Protein AF-A0A1X4HUZ5-F1 (afdb_monomer_lite)

Radius of gyration: 17.34 Å; chains: 1; bounding box: 42×29×54 Å

Structure (mmCIF, N/CA/C/O backbone):
data_AF-A0A1X4HUZ5-F1
#
_entry.id   AF-A0A1X4HUZ5-F1
#
loop_
_atom_site.group_PDB
_atom_site.id
_atom_site.type_symbol
_atom_site.label_atom_id
_atom_site.label_alt_id
_atom_site.label_comp_id
_atom_site.label_asym_id
_atom_site.label_entity_id
_atom_site.label_seq_id
_atom_site.pdbx_PDB_ins_code
_atom_site.Cartn_x
_atom_site.Cartn_y
_atom_site.Cartn_z
_atom_site.occupancy
_atom_site.B_iso_or_equiv
_atom_site.auth_seq_id
_atom_site.auth_comp_id
_atom_site.auth_asym_id
_atom_site.auth_atom_id
_atom_site.pdbx_PDB_model_num
ATOM 1 N N . MET A 1 1 ? 9.354 -5.023 -27.350 1.00 61.56 1 MET A N 1
ATOM 2 C CA . MET A 1 1 ? 8.163 -5.023 -26.475 1.00 61.56 1 MET A CA 1
ATOM 3 C C . MET A 1 1 ? 7.702 -3.586 -26.312 1.00 61.56 1 MET A C 1
ATOM 5 O O . MET A 1 1 ? 8.577 -2.729 -26.255 1.00 61.56 1 MET A O 1
ATOM 9 N N . PRO A 1 2 ? 6.391 -3.302 -26.304 1.00 78.75 2 PRO A N 1
ATOM 10 C CA . PRO A 1 2 ? 5.904 -1.955 -26.025 1.00 78.75 2 PRO A CA 1
ATOM 11 C C . PRO A 1 2 ? 6.310 -1.531 -24.607 1.00 78.75 2 PRO A C 1
ATOM 13 O O . PRO A 1 2 ? 6.340 -2.360 -23.697 1.00 78.75 2 PRO A O 1
ATOM 16 N N . VAL A 1 3 ? 6.650 -0.252 -24.442 1.00 75.06 3 VAL A N 1
ATOM 17 C CA . VAL A 1 3 ? 6.900 0.343 -23.123 1.00 75.06 3 VAL A CA 1
ATOM 18 C C . VAL A 1 3 ? 5.561 0.384 -22.376 1.00 75.06 3 VAL A C 1
ATOM 20 O O . VAL A 1 3 ? 4.578 0.851 -22.959 1.00 75.06 3 VAL A O 1
ATOM 23 N N . PRO A 1 4 ? 5.476 -0.128 -21.137 1.00 83.25 4 PRO A N 1
ATOM 24 C CA . PRO A 1 4 ? 4.243 -0.054 -20.361 1.00 83.25 4 PRO A CA 1
ATOM 25 C C . PRO A 1 4 ? 3.929 1.402 -20.001 1.00 83.25 4 PRO A C 1
ATOM 27 O O . PRO A 1 4 ? 4.841 2.203 -19.853 1.00 83.25 4 PRO A O 1
ATOM 30 N N . GLY A 1 5 ? 2.651 1.752 -19.833 1.00 88.62 5 GLY A N 1
ATOM 31 C CA . GLY A 1 5 ? 2.253 3.117 -19.451 1.00 88.62 5 GLY A CA 1
ATOM 32 C C . GLY A 1 5 ? 2.566 3.478 -17.992 1.00 88.62 5 GLY A C 1
ATOM 33 O O . GLY A 1 5 ? 2.654 4.654 -17.660 1.00 88.62 5 GLY A O 1
ATOM 34 N N . SER A 1 6 ? 2.749 2.471 -17.134 1.00 94.12 6 SER A N 1
ATOM 35 C CA . SER A 1 6 ? 3.094 2.607 -15.716 1.00 94.12 6 SER A CA 1
ATOM 36 C C . SER A 1 6 ? 3.955 1.424 -15.273 1.00 94.12 6 SER A C 1
ATOM 38 O O . SER A 1 6 ? 3.825 0.309 -15.786 1.00 94.12 6 SER A O 1
ATOM 40 N N . ALA A 1 7 ? 4.838 1.657 -14.301 1.00 95.81 7 ALA A N 1
ATOM 41 C CA . ALA A 1 7 ? 5.665 0.607 -13.717 1.00 95.81 7 ALA A CA 1
ATOM 42 C C . ALA A 1 7 ? 4.856 -0.386 -12.859 1.00 95.81 7 ALA A C 1
ATOM 44 O O . ALA A 1 7 ? 5.298 -1.527 -12.694 1.00 95.81 7 ALA A O 1
ATOM 45 N N . VAL A 1 8 ? 3.691 0.031 -12.340 1.00 97.69 8 VAL A N 1
ATOM 46 C CA . VAL A 1 8 ? 2.917 -0.689 -11.310 1.00 97.69 8 VAL A CA 1
ATOM 47 C C . VAL A 1 8 ? 1.495 -1.062 -11.723 1.00 97.69 8 VAL A C 1
ATOM 49 O O . VAL A 1 8 ? 0.936 -1.985 -11.135 1.00 97.69 8 VAL A O 1
ATOM 52 N N . ALA A 1 9 ? 0.917 -0.403 -12.733 1.00 96.81 9 ALA A N 1
ATOM 53 C CA . ALA A 1 9 ? -0.486 -0.597 -13.107 1.00 96.81 9 ALA A CA 1
ATOM 54 C C . ALA A 1 9 ? -0.836 -2.064 -13.415 1.00 96.81 9 ALA A C 1
ATOM 56 O O . ALA A 1 9 ? -1.814 -2.580 -12.878 1.00 96.81 9 ALA A O 1
ATOM 57 N N . ASP A 1 10 ? -0.007 -2.764 -14.198 1.00 97.00 10 ASP A N 1
ATOM 58 C CA . ASP A 1 10 ? -0.227 -4.182 -14.524 1.00 97.00 10 ASP A CA 1
ATOM 59 C C . ASP A 1 10 ? -0.209 -5.068 -13.265 1.00 97.00 10 ASP A C 1
ATOM 61 O O . ASP A 1 10 ? -1.014 -5.992 -13.123 1.00 97.00 10 ASP A O 1
ATOM 65 N N . ALA A 1 11 ? 0.670 -4.752 -12.310 1.00 98.19 11 ALA A N 1
ATOM 66 C CA . ALA A 1 11 ? 0.784 -5.473 -11.048 1.00 98.19 11 ALA A CA 1
ATOM 67 C C . ALA A 1 11 ? -0.469 -5.282 -10.181 1.00 98.19 11 ALA A C 1
ATOM 69 O O . ALA A 1 11 ? -0.980 -6.233 -9.591 1.00 98.19 11 ALA A O 1
ATOM 70 N N . TYR A 1 12 ? -0.985 -4.054 -10.122 1.00 98.38 12 TYR A N 1
ATOM 71 C CA . TYR A 1 12 ? -2.181 -3.723 -9.351 1.00 98.38 12 TYR A CA 1
ATOM 72 C C . TYR A 1 12 ? -3.468 -4.212 -10.008 1.00 98.38 12 TYR A C 1
ATOM 74 O O . TYR A 1 12 ? -4.378 -4.630 -9.295 1.00 98.38 12 TYR A O 1
ATOM 82 N N . ALA A 1 13 ? -3.524 -4.275 -11.339 1.00 98.06 13 ALA A N 1
ATOM 83 C CA . ALA A 1 13 ? -4.601 -4.957 -12.046 1.00 98.06 13 ALA A CA 1
ATOM 84 C C . ALA A 1 13 ? -4.649 -6.447 -11.660 1.00 98.06 13 ALA A C 1
ATOM 86 O O . ALA A 1 13 ? -5.703 -6.956 -11.281 1.00 98.06 13 ALA A O 1
ATOM 87 N N . ARG A 1 14 ? -3.492 -7.128 -11.638 1.00 98.31 14 ARG A N 1
ATOM 88 C CA . ARG A 1 14 ? -3.397 -8.522 -11.166 1.00 98.31 14 ARG A CA 1
ATOM 89 C C . ARG A 1 14 ? -3.761 -8.687 -9.693 1.00 98.31 14 ARG A C 1
ATOM 91 O O . ARG A 1 14 ? -4.403 -9.674 -9.337 1.00 98.31 14 ARG A O 1
ATOM 98 N N . LEU A 1 15 ? -3.378 -7.736 -8.842 1.00 98.44 15 LEU A N 1
ATOM 99 C CA . LEU A 1 15 ? -3.778 -7.739 -7.436 1.00 98.44 15 LEU A CA 1
ATOM 100 C C . LEU A 1 15 ? -5.301 -7.641 -7.291 1.00 98.44 15 LEU A C 1
ATOM 102 O O . LEU A 1 15 ? -5.878 -8.416 -6.536 1.00 98.44 15 LEU A O 1
ATOM 106 N N . ALA A 1 16 ? -5.949 -6.743 -8.034 1.00 97.75 16 ALA A N 1
ATOM 107 C CA . ALA A 1 16 ? -7.398 -6.571 -7.990 1.00 97.75 16 ALA A CA 1
ATOM 108 C C . ALA A 1 16 ? -8.155 -7.823 -8.477 1.00 97.75 16 ALA A C 1
ATOM 110 O O . ALA A 1 16 ? -9.188 -8.171 -7.906 1.00 97.75 16 ALA A O 1
ATOM 111 N N . GLU A 1 17 ? -7.628 -8.530 -9.484 1.00 97.94 17 GLU A N 1
ATOM 112 C CA . GLU A 1 17 ? -8.174 -9.816 -9.947 1.00 97.94 17 GLU A CA 1
ATOM 113 C C . GLU A 1 17 ? -8.075 -10.910 -8.871 1.00 97.94 17 GLU A C 1
ATOM 115 O O . GLU A 1 17 ? -9.037 -11.640 -8.631 1.00 97.94 17 GLU A O 1
ATOM 120 N N . ALA A 1 18 ? -6.911 -11.043 -8.227 1.00 98.06 18 ALA A N 1
ATOM 121 C CA . ALA A 1 18 ? -6.644 -12.118 -7.271 1.00 98.06 18 ALA A CA 1
ATOM 122 C C . ALA A 1 18 ? -7.199 -11.841 -5.864 1.00 98.06 18 ALA A C 1
ATOM 124 O O . ALA A 1 18 ? -7.500 -12.774 -5.117 1.00 98.06 18 ALA A O 1
ATOM 125 N N . PHE A 1 19 ? -7.311 -10.568 -5.484 1.00 97.56 19 PHE A N 1
ATOM 126 C CA . PHE A 1 19 ? -7.697 -10.138 -4.148 1.00 97.56 19 PHE A CA 1
ATOM 127 C C . PHE A 1 19 ? -8.639 -8.920 -4.202 1.00 97.56 19 PHE A C 1
ATOM 129 O O . PHE A 1 19 ? -8.249 -7.801 -3.862 1.00 97.56 19 PHE A O 1
ATOM 136 N N . PRO A 1 20 ? -9.920 -9.128 -4.562 1.00 97.06 20 PRO A N 1
ATOM 137 C CA . PRO A 1 20 ? -10.877 -8.042 -4.796 1.00 97.06 20 PRO A CA 1
ATOM 138 C C . PRO A 1 20 ? -11.310 -7.301 -3.519 1.00 97.06 20 PRO A C 1
ATOM 140 O O . PRO A 1 20 ? -12.095 -6.361 -3.584 1.00 97.06 20 PRO A O 1
ATOM 143 N N . ALA A 1 21 ? -10.818 -7.711 -2.345 1.00 97.50 21 ALA A N 1
ATOM 144 C CA . ALA A 1 21 ? -11.077 -7.037 -1.075 1.00 97.50 21 ALA A CA 1
ATOM 145 C C . ALA A 1 21 ? -10.240 -5.758 -0.874 1.00 97.50 21 ALA A C 1
ATOM 147 O O . ALA A 1 21 ? -10.510 -5.018 0.077 1.00 97.50 21 ALA A O 1
ATOM 148 N N . LEU A 1 22 ? -9.245 -5.512 -1.737 1.00 98.44 22 LEU A N 1
ATOM 149 C CA . LEU A 1 22 ? -8.388 -4.327 -1.745 1.00 98.44 22 LEU A CA 1
ATOM 150 C C . LEU A 1 22 ? -8.387 -3.689 -3.138 1.00 98.44 22 LEU A C 1
ATOM 152 O O . LEU A 1 22 ? -8.144 -4.367 -4.133 1.00 98.44 22 LEU A O 1
ATOM 156 N N . ALA A 1 23 ? -8.581 -2.374 -3.198 1.00 98.12 23 ALA A N 1
ATOM 157 C CA . ALA A 1 23 ? -8.362 -1.594 -4.415 1.00 98.12 23 ALA A CA 1
ATOM 158 C C . ALA A 1 23 ? -7.116 -0.713 -4.281 1.00 98.12 23 ALA A C 1
ATOM 160 O O . ALA A 1 23 ? -6.888 -0.113 -3.230 1.00 98.12 23 ALA A O 1
ATOM 161 N N . VAL A 1 24 ? -6.337 -0.593 -5.355 1.00 98.56 24 VAL A N 1
ATOM 162 C CA . VAL A 1 24 ? -5.194 0.325 -5.429 1.00 98.56 24 VAL A CA 1
ATOM 163 C C . VAL A 1 24 ? -5.357 1.199 -6.663 1.00 98.56 24 VAL A C 1
ATOM 165 O O . VAL A 1 24 ? -5.453 0.692 -7.778 1.00 98.56 24 VAL A O 1
ATOM 168 N N . THR A 1 25 ? -5.384 2.510 -6.455 1.00 98.12 25 THR A N 1
ATOM 169 C CA . THR A 1 25 ? -5.467 3.513 -7.514 1.00 98.12 25 THR A CA 1
ATOM 170 C C . THR A 1 25 ? -4.139 4.247 -7.610 1.00 98.12 25 THR A C 1
ATOM 172 O O . THR A 1 25 ? -3.705 4.878 -6.647 1.00 98.12 25 THR A O 1
ATOM 175 N N . GLU A 1 26 ? -3.500 4.183 -8.775 1.00 97.31 26 GLU A N 1
ATOM 176 C CA . GLU A 1 26 ? -2.372 5.053 -9.101 1.00 97.31 26 GLU A CA 1
ATOM 177 C C . GLU A 1 26 ? -2.901 6.444 -9.470 1.00 97.31 26 GLU A C 1
ATOM 179 O O . GLU A 1 26 ? -3.734 6.578 -10.365 1.00 97.31 26 GLU A O 1
ATOM 184 N N . LEU A 1 27 ? -2.443 7.466 -8.750 1.00 96.75 27 LEU A N 1
ATOM 185 C CA . LEU A 1 27 ? -2.816 8.858 -8.975 1.00 96.75 27 LEU A CA 1
ATOM 186 C C . LEU A 1 27 ? -2.022 9.440 -10.143 1.00 96.75 27 LEU A C 1
ATOM 188 O O . LEU A 1 27 ? -0.800 9.284 -10.222 1.00 96.75 27 LEU A O 1
ATOM 192 N N . GLY A 1 28 ? -2.708 10.182 -11.008 1.00 89.12 28 GLY A N 1
ATOM 193 C CA . GLY A 1 28 ? -2.089 10.872 -12.131 1.00 89.12 28 GLY A CA 1
ATOM 194 C C . GLY A 1 28 ? -1.147 12.003 -11.704 1.00 89.12 28 GLY A C 1
ATOM 195 O O . GLY A 1 28 ? -1.159 12.497 -10.569 1.00 89.12 28 GLY A O 1
ATOM 196 N N . THR A 1 29 ? -0.326 12.469 -12.647 1.00 84.88 29 THR A N 1
ATOM 197 C CA . THR A 1 29 ? 0.527 13.646 -12.440 1.00 84.88 29 THR A CA 1
ATOM 198 C C . THR A 1 29 ? -0.328 14.871 -12.109 1.00 84.88 29 THR A C 1
ATOM 200 O O . THR A 1 29 ? -1.206 15.250 -12.880 1.00 84.88 29 THR A O 1
ATOM 203 N N . GLY A 1 30 ? -0.065 15.502 -10.962 1.00 85.19 30 GLY A N 1
ATOM 204 C CA . GLY A 1 30 ? -0.795 16.690 -10.504 1.00 85.19 30 GLY A CA 1
ATOM 205 C C . GLY A 1 30 ? -2.188 16.418 -9.923 1.00 85.19 30 GLY A C 1
ATOM 206 O O . GLY A 1 30 ? -2.813 17.349 -9.418 1.00 85.19 30 GLY A O 1
ATOM 207 N N . GLU A 1 31 ? -2.670 15.171 -9.940 1.00 93.88 31 GLU A N 1
ATOM 208 C CA . GLU A 1 31 ? -3.902 14.797 -9.244 1.00 93.88 31 GLU A CA 1
ATOM 209 C C . GLU A 1 31 ? -3.708 14.962 -7.733 1.00 93.88 31 GLU A C 1
ATOM 211 O O . GLU A 1 31 ? -2.687 14.539 -7.193 1.00 93.88 31 GLU A O 1
ATOM 216 N N . ALA A 1 32 ? -4.656 15.583 -7.032 1.00 94.25 32 ALA A N 1
ATOM 217 C CA . ALA A 1 32 ? -4.559 15.752 -5.586 1.00 94.25 32 ALA A CA 1
ATOM 218 C C . ALA A 1 32 ? -4.747 14.408 -4.864 1.00 94.25 32 ALA A C 1
ATOM 220 O O . ALA A 1 32 ? -5.607 13.610 -5.233 1.00 94.25 32 ALA A O 1
ATOM 221 N N . ALA A 1 33 ? -3.970 14.168 -3.803 1.00 95.50 33 ALA A N 1
ATOM 222 C CA . ALA A 1 33 ? -4.227 13.020 -2.937 1.00 95.50 33 ALA A CA 1
ATOM 223 C C . ALA A 1 33 ? -5.595 13.190 -2.248 1.00 95.50 33 ALA A C 1
ATOM 225 O O . ALA A 1 33 ? -5.944 14.313 -1.865 1.00 95.50 33 ALA A O 1
ATOM 226 N N . PRO A 1 34 ? -6.375 12.109 -2.078 1.00 96.56 34 PRO A N 1
ATOM 227 C CA . PRO A 1 34 ? -7.669 12.206 -1.427 1.00 96.56 34 PRO A CA 1
ATOM 228 C C . PRO A 1 34 ? -7.498 12.581 0.046 1.00 96.56 34 PRO A C 1
ATOM 230 O O . PRO A 1 34 ? -6.593 12.096 0.731 1.00 96.56 34 PRO A O 1
ATOM 233 N N . THR A 1 35 ? -8.396 13.434 0.530 1.00 91.88 35 THR A N 1
ATOM 234 C CA . THR A 1 35 ? -8.435 13.907 1.916 1.00 91.88 35 THR A CA 1
ATOM 235 C C . THR A 1 35 ? -9.851 13.798 2.478 1.00 91.88 35 THR A C 1
ATOM 237 O O . THR A 1 35 ? -10.835 13.767 1.736 1.00 91.88 35 THR A O 1
ATOM 240 N N . GLY A 1 36 ? -9.959 13.735 3.807 1.00 89.94 36 GLY A N 1
ATOM 241 C CA . GLY A 1 36 ? -11.241 13.677 4.509 1.00 89.94 36 GLY A CA 1
ATOM 242 C C . GLY A 1 36 ? -11.971 12.331 4.407 1.00 89.94 36 GLY A C 1
ATOM 243 O O . GLY A 1 36 ? -11.539 11.385 3.749 1.00 89.94 36 GLY A O 1
ATOM 244 N N . GLY A 1 37 ? -13.103 12.230 5.108 1.00 90.00 37 GLY A N 1
ATOM 245 C CA . GLY A 1 37 ? -13.853 10.977 5.221 1.00 90.00 37 GLY A CA 1
ATOM 246 C C . GLY A 1 37 ? -13.019 9.862 5.864 1.00 90.00 37 GLY A C 1
ATOM 247 O O . GLY A 1 37 ? -12.377 10.070 6.895 1.00 90.00 37 GLY A O 1
ATOM 248 N N . GLY A 1 38 ? -13.032 8.678 5.250 1.00 92.56 38 GLY A N 1
ATOM 249 C CA . GLY A 1 38 ? -12.242 7.523 5.687 1.00 92.56 38 GLY A CA 1
ATOM 250 C C . GLY A 1 38 ? -10.757 7.581 5.321 1.00 92.56 38 GLY A C 1
ATOM 251 O O . GLY A 1 38 ? -10.001 6.725 5.775 1.00 92.56 38 GLY A O 1
ATOM 252 N N . TRP A 1 39 ? -10.330 8.568 4.524 1.00 97.44 39 TRP A N 1
ATOM 253 C CA . TRP A 1 39 ? -8.942 8.682 4.086 1.00 97.44 39 TRP A CA 1
ATOM 254 C C . TRP A 1 39 ? -8.020 9.155 5.212 1.00 97.44 39 TRP A C 1
ATOM 256 O O . TRP A 1 39 ? -8.340 10.076 5.972 1.00 97.44 39 TRP A O 1
ATOM 266 N N . VAL A 1 40 ? -6.843 8.538 5.267 1.00 97.50 40 VAL A N 1
ATOM 267 C CA . VAL A 1 40 ? -5.703 8.952 6.083 1.00 97.50 40 VAL A CA 1
ATOM 268 C C . VAL A 1 40 ? -4.422 8.831 5.256 1.00 97.50 40 VAL A C 1
ATOM 270 O O . VAL A 1 40 ? -4.234 7.852 4.532 1.00 97.50 40 VAL A O 1
ATOM 273 N N . ALA A 1 41 ? -3.553 9.839 5.329 1.00 97.75 41 ALA A N 1
ATOM 274 C CA . ALA A 1 41 ? -2.237 9.789 4.695 1.00 97.75 41 ALA A CA 1
ATOM 275 C C . ALA A 1 41 ? -1.276 8.936 5.534 1.00 97.75 41 ALA A C 1
ATOM 277 O O . ALA A 1 41 ? -1.293 9.003 6.764 1.00 97.75 41 ALA A O 1
ATOM 278 N N . ALA A 1 42 ? -0.395 8.175 4.886 1.00 97.62 42 ALA A N 1
ATOM 279 C CA . ALA A 1 42 ? 0.611 7.382 5.586 1.00 97.62 42 ALA A CA 1
ATOM 280 C C . ALA A 1 42 ? 1.568 8.256 6.413 1.00 97.62 42 ALA A C 1
ATOM 282 O O . ALA A 1 42 ? 1.948 7.867 7.516 1.00 97.62 42 ALA A O 1
ATOM 283 N N . SER A 1 43 ? 1.898 9.462 5.934 1.00 97.50 43 SER A N 1
ATOM 284 C CA . SER A 1 43 ? 2.663 10.443 6.712 1.00 97.50 43 SER A CA 1
ATOM 285 C C . SER A 1 43 ? 1.945 10.851 8.001 1.00 97.50 43 SER A C 1
ATOM 287 O O . SER A 1 43 ? 2.579 10.891 9.046 1.00 97.50 43 SER A O 1
ATOM 289 N N . ALA A 1 44 ? 0.623 11.047 7.968 1.00 96.88 44 ALA A N 1
ATOM 290 C CA . ALA A 1 44 ? -0.157 11.391 9.159 1.00 96.88 44 ALA A CA 1
ATOM 291 C C . ALA A 1 44 ? -0.199 10.239 10.181 1.00 96.88 44 ALA A C 1
ATOM 293 O O . ALA A 1 44 ? -0.146 10.474 11.386 1.00 96.88 44 ALA A O 1
ATOM 294 N N . LEU A 1 45 ? -0.235 8.982 9.716 1.00 96.50 45 LEU A N 1
ATOM 295 C CA . LEU A 1 45 ? -0.101 7.820 10.604 1.00 96.50 45 LEU A CA 1
ATOM 296 C C . LEU A 1 45 ? 1.281 7.762 11.271 1.00 96.50 45 LEU A C 1
ATOM 298 O O . LEU A 1 45 ? 1.371 7.391 12.439 1.00 96.50 45 LEU A O 1
ATOM 302 N N . ALA A 1 46 ? 2.341 8.120 10.540 1.00 95.69 46 ALA A N 1
ATOM 303 C CA . ALA A 1 46 ? 3.713 8.119 11.044 1.00 95.69 46 ALA A CA 1
ATOM 304 C C . ALA A 1 46 ? 4.007 9.294 11.995 1.00 95.69 46 ALA A C 1
ATOM 306 O O . ALA A 1 46 ? 4.718 9.117 12.981 1.00 95.69 46 ALA A O 1
ATOM 307 N N . GLU A 1 47 ? 3.457 10.478 11.714 1.00 96.50 47 GLU A N 1
ATOM 308 C CA . GLU A 1 47 ? 3.548 11.668 12.571 1.00 96.50 47 GLU A CA 1
ATOM 309 C C . GLU A 1 47 ? 2.772 11.490 13.886 1.00 96.50 47 GLU A C 1
ATOM 311 O O . GLU A 1 47 ? 3.180 12.010 14.926 1.00 96.50 47 GLU A O 1
ATOM 316 N N . GLY A 1 48 ? 1.677 10.724 13.855 1.00 94.31 48 GLY A N 1
ATOM 317 C CA . GLY A 1 48 ? 0.819 10.473 15.007 1.00 94.31 48 GLY A CA 1
ATOM 318 C C . GLY A 1 48 ? -0.224 11.573 15.237 1.00 94.31 48 GLY A C 1
ATOM 319 O O . GLY A 1 48 ? -0.641 12.279 14.322 1.00 94.31 48 GLY A O 1
ATOM 320 N N . GLY A 1 49 ? -0.697 11.697 16.480 1.00 95.50 49 GLY A N 1
ATOM 321 C CA . GLY A 1 49 ? -1.718 12.679 16.860 1.00 95.50 49 GLY A CA 1
ATOM 322 C C . GLY A 1 49 ? -3.135 12.291 16.429 1.00 95.50 49 GLY A C 1
ATOM 323 O O . GLY A 1 49 ? -3.471 11.109 16.347 1.00 95.50 49 GLY A O 1
ATOM 324 N N . SER A 1 50 ? -3.980 13.290 16.158 1.00 95.00 50 SER A N 1
ATOM 325 C CA . SER A 1 50 ? -5.430 13.095 15.999 1.00 95.00 50 SER A CA 1
ATOM 326 C C . SER A 1 50 ? -5.813 12.180 14.836 1.00 95.00 50 SER A C 1
ATOM 328 O O . SER A 1 50 ? -6.817 11.477 14.905 1.00 95.00 50 SER A O 1
ATOM 330 N N . GLU A 1 51 ? -5.020 12.163 13.766 1.00 95.06 51 GLU A N 1
ATOM 331 C CA . GLU A 1 51 ? -5.261 11.300 12.606 1.00 95.06 51 GLU A CA 1
ATOM 332 C C . GLU A 1 51 ? -4.997 9.825 12.930 1.00 95.06 51 GLU A C 1
ATOM 334 O O . GLU A 1 51 ? -5.804 8.961 12.576 1.00 95.06 51 GLU A O 1
ATOM 339 N N . LEU A 1 52 ? -3.921 9.539 13.670 1.00 96.38 52 LEU A N 1
ATOM 340 C CA . LEU A 1 52 ? -3.642 8.198 14.177 1.00 96.38 52 LEU A CA 1
ATOM 341 C C . LEU A 1 52 ? -4.687 7.775 15.218 1.00 96.38 52 LEU A C 1
ATOM 343 O O . LEU A 1 52 ? -5.218 6.671 15.132 1.00 96.38 52 LEU A O 1
ATOM 347 N N . GLU A 1 53 ? -5.037 8.649 16.162 1.00 96.12 53 GLU A N 1
ATOM 348 C CA . GLU A 1 53 ? -6.079 8.379 17.163 1.00 96.12 53 GLU A CA 1
ATOM 349 C C . GLU A 1 53 ? -7.420 8.039 16.501 1.00 96.12 53 GLU A C 1
ATOM 351 O O . GLU A 1 53 ? -8.055 7.045 16.850 1.00 96.12 53 GLU A O 1
ATOM 356 N N . ARG A 1 54 ? -7.820 8.805 15.481 1.00 95.12 54 ARG A N 1
ATOM 357 C CA . ARG A 1 54 ? -9.028 8.553 14.683 1.00 95.12 54 ARG A CA 1
ATOM 358 C C . ARG A 1 54 ? -8.963 7.217 13.945 1.00 95.12 54 ARG A C 1
ATOM 360 O O . ARG A 1 54 ? -9.957 6.493 13.904 1.00 95.12 54 ARG A O 1
ATOM 367 N N . PHE A 1 55 ? -7.806 6.878 13.380 1.00 95.75 55 PHE A N 1
ATOM 368 C CA . PHE A 1 55 ? -7.591 5.597 12.709 1.00 95.75 55 PHE A CA 1
ATOM 369 C C . PHE A 1 55 ? -7.709 4.405 13.677 1.00 95.75 55 PHE A C 1
ATOM 371 O O . PHE A 1 55 ? -8.313 3.386 13.328 1.00 95.75 55 PHE A O 1
ATOM 378 N N . LEU A 1 56 ? -7.191 4.551 14.902 1.00 96.75 56 LEU A N 1
ATOM 379 C CA . LEU A 1 56 ? -7.236 3.541 15.964 1.00 96.75 56 LEU A CA 1
ATOM 380 C C . LEU A 1 56 ? -8.598 3.454 16.672 1.00 96.75 56 LEU A C 1
ATOM 382 O O . LEU A 1 56 ? -8.978 2.379 17.131 1.00 96.75 56 LEU A O 1
ATOM 386 N N . ALA A 1 57 ? -9.376 4.536 16.723 1.00 95.44 57 ALA A N 1
ATOM 387 C CA . ALA A 1 57 ? -10.699 4.545 17.354 1.00 95.44 57 ALA A CA 1
ATOM 388 C C . ALA A 1 57 ? -11.672 3.542 16.712 1.00 95.44 57 ALA A C 1
ATOM 390 O O . ALA A 1 57 ? -12.576 3.028 17.374 1.00 95.44 57 ALA A O 1
ATOM 391 N N . TRP A 1 58 ? -11.475 3.219 15.430 1.00 92.56 58 TRP A N 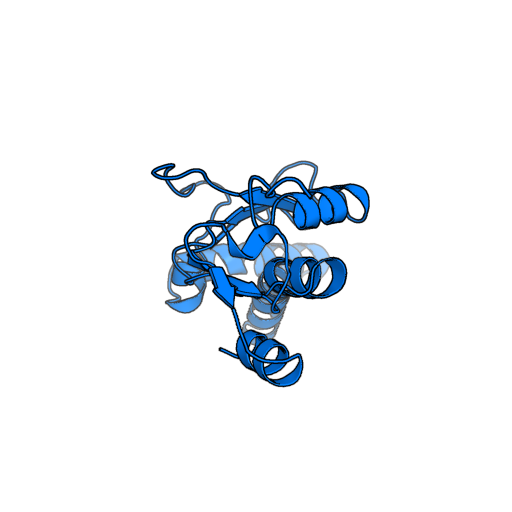1
ATOM 392 C CA . TRP A 1 58 ? -12.228 2.161 14.759 1.00 92.56 58 TRP A CA 1
ATOM 393 C C . TRP A 1 58 ? -11.985 0.800 15.420 1.00 92.56 58 TRP A C 1
ATOM 395 O O . TRP A 1 58 ? -12.929 0.057 15.688 1.00 92.56 58 TRP A O 1
ATOM 405 N N . ASP A 1 59 ? -10.716 0.478 15.680 1.00 95.19 59 ASP A N 1
ATOM 406 C CA . ASP A 1 59 ? -10.286 -0.754 16.338 1.00 95.19 59 ASP A CA 1
ATOM 407 C C . ASP A 1 59 ? -10.820 -0.840 17.762 1.00 95.19 59 ASP A C 1
ATOM 409 O O . ASP A 1 59 ? -11.395 -1.860 18.137 1.00 95.19 59 ASP A O 1
ATOM 413 N N . ASP A 1 60 ? -10.700 0.250 18.517 1.00 96.12 60 ASP A N 1
ATOM 414 C CA . ASP A 1 60 ? -11.204 0.323 19.887 1.00 96.12 60 ASP A CA 1
ATOM 415 C C . ASP A 1 60 ? -12.727 0.114 19.943 1.00 96.12 60 ASP A C 1
ATOM 417 O O . ASP A 1 60 ? -13.230 -0.719 20.701 1.00 96.12 60 ASP A O 1
ATOM 421 N N . THR A 1 61 ? -13.463 0.774 19.041 1.00 95.56 61 THR A N 1
ATOM 422 C CA . THR A 1 61 ? -14.922 0.622 18.924 1.00 95.56 61 THR A CA 1
ATOM 423 C C . THR A 1 61 ? -15.316 -0.805 18.545 1.00 95.56 61 THR A C 1
ATOM 425 O O . THR A 1 61 ? -16.283 -1.343 19.088 1.00 95.56 61 THR A O 1
ATOM 428 N N . GLN A 1 62 ? -14.592 -1.436 17.612 1.00 93.38 62 GLN A N 1
ATOM 429 C CA . GLN A 1 62 ? -14.859 -2.824 17.240 1.00 93.38 62 GLN A CA 1
ATOM 430 C C . GLN A 1 62 ? -14.618 -3.764 18.424 1.00 93.38 62 GLN A C 1
ATOM 432 O O . GLN A 1 62 ? -15.476 -4.591 18.716 1.00 93.38 62 GLN A O 1
ATOM 437 N N . VAL A 1 63 ? -13.487 -3.629 19.119 1.00 96.88 63 VAL A N 1
ATOM 438 C CA . VAL A 1 63 ? -13.145 -4.499 20.251 1.00 96.88 63 VAL A CA 1
ATOM 439 C C . VAL A 1 63 ? -14.178 -4.380 21.369 1.00 96.88 63 VAL A C 1
ATOM 441 O O . VAL A 1 63 ? -14.659 -5.401 21.859 1.00 96.88 63 VAL A O 1
ATOM 444 N N . LEU A 1 64 ? -14.587 -3.159 21.723 1.00 97.25 64 LEU A N 1
ATOM 445 C CA . LEU A 1 64 ? -15.614 -2.952 22.741 1.00 97.25 64 LEU A CA 1
ATOM 446 C C . LEU A 1 64 ? -16.945 -3.603 22.353 1.00 97.25 64 LEU A C 1
ATOM 448 O O . LEU A 1 64 ? -17.594 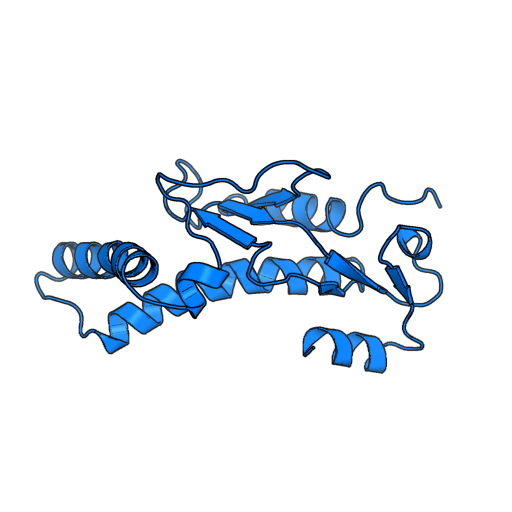-4.229 23.188 1.00 97.25 64 LEU A O 1
ATOM 452 N N . ARG A 1 65 ? -17.348 -3.474 21.089 1.00 97.12 65 ARG A N 1
ATOM 453 C CA . ARG A 1 65 ? -18.600 -4.046 20.590 1.00 97.12 65 ARG A CA 1
ATOM 454 C C . ARG A 1 65 ? -18.572 -5.575 20.560 1.00 97.12 65 ARG A C 1
ATOM 456 O O . ARG A 1 65 ? -19.566 -6.195 20.925 1.00 97.12 65 ARG A O 1
ATOM 463 N N . ASP A 1 66 ? -17.456 -6.167 20.146 1.00 96.88 66 ASP A N 1
ATOM 464 C CA . ASP A 1 66 ? -17.347 -7.614 19.934 1.00 96.88 66 ASP A CA 1
ATOM 465 C C . ASP A 1 66 ? -17.050 -8.372 21.243 1.00 96.88 66 ASP A C 1
ATOM 467 O O . ASP A 1 66 ? -17.460 -9.523 21.396 1.00 96.88 66 ASP A O 1
ATOM 471 N N . TYR A 1 67 ? -16.370 -7.733 22.205 1.00 96.00 67 TYR A N 1
ATOM 472 C CA . TYR A 1 67 ? -15.910 -8.375 23.445 1.00 96.00 67 TYR A CA 1
ATOM 473 C C . TYR A 1 67 ? -16.471 -7.764 24.736 1.00 96.00 67 TYR A C 1
ATOM 475 O O . TYR A 1 67 ? -16.211 -8.296 25.814 1.00 96.00 67 TYR A O 1
ATOM 483 N N . GLY A 1 68 ? -17.209 -6.653 24.668 1.00 97.25 68 GLY A N 1
ATOM 484 C CA . GLY A 1 68 ? -17.785 -5.984 25.843 1.00 97.25 68 GLY A CA 1
ATOM 485 C C . GLY A 1 68 ? -16.759 -5.335 26.781 1.00 97.25 68 GLY A C 1
ATOM 486 O O . GLY A 1 68 ? -17.116 -4.918 27.880 1.00 97.25 68 GLY A O 1
ATOM 487 N N . GLN A 1 69 ? -15.494 -5.246 26.367 1.00 95.81 69 GLN A N 1
ATOM 488 C CA . GLN A 1 69 ? -14.397 -4.658 27.135 1.00 95.81 69 GLN A CA 1
ATOM 489 C C . GLN A 1 69 ? -13.541 -3.767 26.239 1.00 95.81 69 GLN A C 1
ATOM 491 O O . GLN A 1 69 ? -13.367 -4.058 25.056 1.00 95.81 69 GLN A O 1
ATOM 496 N N . GLN A 1 70 ? -12.992 -2.694 26.806 1.00 95.81 70 GLN A N 1
ATOM 497 C CA . GLN A 1 70 ? -12.069 -1.831 26.073 1.00 95.81 70 GLN A CA 1
ATOM 498 C C . GLN A 1 70 ? -10.783 -2.587 25.736 1.00 95.81 70 GLN A C 1
ATOM 500 O O . GLN A 1 70 ? -10.262 -3.358 26.549 1.00 95.81 70 GLN A O 1
ATOM 505 N N . GLY A 1 71 ? -10.271 -2.358 24.528 1.00 94.81 71 GLY A N 1
ATOM 506 C CA . GLY A 1 71 ? -8.994 -2.917 24.121 1.00 94.81 71 GLY A CA 1
ATOM 507 C C . GLY A 1 71 ? -7.856 -2.257 24.888 1.00 94.81 71 GLY A C 1
ATOM 508 O O . GLY A 1 71 ? -7.872 -1.056 25.155 1.00 94.81 71 GLY A O 1
ATOM 509 N N . ARG A 1 72 ? -6.821 -3.028 25.226 1.00 97.56 72 ARG A N 1
ATOM 510 C CA . ARG A 1 72 ? -5.583 -2.412 25.708 1.00 97.56 72 ARG A CA 1
ATOM 511 C C . ARG A 1 72 ? -4.984 -1.535 24.595 1.00 97.56 72 ARG A C 1
ATOM 513 O O . ARG A 1 72 ? -4.936 -2.001 23.453 1.00 97.56 72 ARG A O 1
ATOM 520 N N . PRO A 1 73 ? -4.463 -0.333 24.898 1.00 96.31 73 PRO A N 1
ATOM 521 C CA . PRO A 1 73 ? -3.950 0.577 23.871 1.00 96.31 73 PRO A CA 1
ATOM 522 C C . PRO A 1 73 ? -2.872 -0.023 22.956 1.00 96.31 73 PRO A C 1
ATOM 524 O O . PRO A 1 73 ? -2.878 0.222 21.754 1.00 96.31 73 PRO A O 1
ATOM 527 N N . ASP A 1 74 ? -1.975 -0.855 23.489 1.00 97.00 74 ASP A N 1
ATOM 528 C CA . ASP A 1 74 ? -0.913 -1.516 22.720 1.00 97.00 74 ASP A CA 1
ATOM 529 C C . ASP A 1 74 ? -1.446 -2.585 21.750 1.00 97.00 74 ASP A C 1
ATOM 531 O O . ASP A 1 74 ? -0.915 -2.771 20.652 1.00 97.00 74 ASP A O 1
ATOM 535 N N . VAL A 1 75 ? -2.544 -3.248 22.118 1.00 97.06 75 VAL A N 1
ATOM 536 C CA . VAL A 1 75 ? -3.246 -4.199 21.247 1.00 97.06 75 VAL A CA 1
ATOM 537 C C . VAL A 1 75 ? -3.962 -3.459 20.118 1.00 97.06 75 VAL A C 1
ATOM 539 O O . VAL A 1 75 ? -3.834 -3.847 18.958 1.00 97.06 75 VAL A O 1
ATOM 542 N N . ILE A 1 76 ? -4.653 -2.361 20.436 1.00 98.12 76 ILE A N 1
ATOM 543 C CA . ILE A 1 76 ? -5.313 -1.505 19.441 1.00 98.12 76 ILE A CA 1
ATOM 544 C C . ILE A 1 76 ? -4.293 -0.940 18.447 1.00 98.12 76 ILE A C 1
ATOM 546 O O . ILE A 1 76 ? -4.496 -1.036 17.235 1.00 98.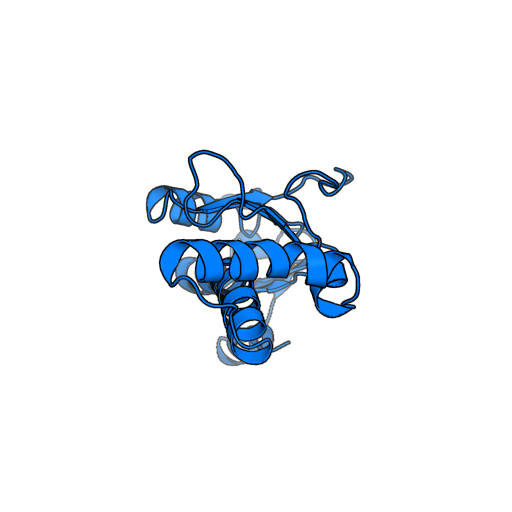12 76 ILE A O 1
ATOM 550 N N . ALA A 1 77 ? -3.158 -0.435 18.939 1.00 97.00 77 ALA A N 1
ATOM 551 C CA . ALA A 1 77 ? -2.062 0.029 18.093 1.00 97.00 77 ALA A CA 1
ATOM 552 C C . ALA A 1 77 ? -1.536 -1.084 17.172 1.00 97.00 77 ALA A C 1
ATOM 554 O O . ALA A 1 77 ? -1.296 -0.842 15.990 1.00 97.00 77 ALA A O 1
ATOM 555 N N . SER A 1 78 ? -1.416 -2.316 17.679 1.00 96.94 78 SER A N 1
ATOM 556 C CA . SER A 1 78 ? -0.974 -3.473 16.888 1.00 96.94 78 SER A CA 1
ATOM 557 C C . SER A 1 78 ? -1.966 -3.840 15.780 1.00 96.94 78 SER A C 1
ATOM 559 O O . SER A 1 78 ? -1.548 -4.158 14.664 1.00 96.94 78 SER A O 1
ATOM 561 N N . PHE A 1 79 ? -3.276 -3.760 16.038 1.00 96.38 79 PHE A N 1
ATOM 562 C CA . PHE A 1 79 ? -4.281 -3.957 14.992 1.00 96.38 79 PHE A CA 1
ATOM 563 C C . PHE A 1 79 ? -4.246 -2.850 13.944 1.00 96.38 79 PHE A C 1
ATOM 565 O O . PHE A 1 79 ? -4.260 -3.156 12.751 1.00 96.38 79 PHE A O 1
ATOM 572 N N . GLY A 1 80 ? -4.145 -1.588 14.368 1.00 96.12 80 GLY A N 1
ATOM 573 C CA . GLY A 1 80 ? -3.977 -0.462 13.454 1.00 96.12 80 GLY A CA 1
ATOM 574 C C . GLY A 1 80 ? -2.751 -0.644 12.559 1.00 96.12 80 GLY A C 1
ATOM 575 O O . GLY A 1 80 ? -2.862 -0.575 11.333 1.00 96.12 80 GLY A O 1
ATOM 576 N N . LEU A 1 81 ? -1.604 -0.977 13.159 1.00 96.50 81 LEU A N 1
ATOM 577 C CA . LEU A 1 81 ? -0.372 -1.261 12.431 1.00 96.50 81 LEU A CA 1
ATOM 578 C C . LEU A 1 81 ? -0.577 -2.380 11.411 1.00 96.50 81 LEU A C 1
ATOM 580 O O . LEU A 1 81 ? -0.255 -2.188 10.245 1.00 96.50 81 LEU A O 1
ATOM 584 N N . HIS A 1 82 ? -1.133 -3.526 11.809 1.00 96.44 82 HIS A N 1
ATOM 585 C CA . HIS A 1 82 ? -1.355 -4.643 10.889 1.00 96.44 82 HIS A CA 1
ATOM 586 C C . HIS A 1 82 ? -2.286 -4.261 9.729 1.00 96.44 82 HIS A C 1
ATOM 588 O O . HIS A 1 82 ? -1.995 -4.569 8.574 1.00 96.44 82 HIS A O 1
ATOM 594 N N . ARG A 1 83 ? -3.378 -3.549 10.026 1.00 95.62 83 ARG A N 1
ATOM 595 C CA . ARG A 1 83 ? -4.387 -3.140 9.039 1.00 95.62 83 ARG A CA 1
ATOM 596 C C . ARG A 1 83 ? -3.871 -2.143 8.014 1.00 95.62 83 ARG A C 1
ATOM 598 O O . ARG A 1 83 ? -4.397 -2.116 6.909 1.00 95.62 83 ARG A O 1
ATOM 605 N N . TYR A 1 84 ? -2.859 -1.355 8.361 1.00 97.38 84 TYR A N 1
ATOM 606 C CA . TYR A 1 84 ? -2.169 -0.491 7.409 1.00 97.38 84 TYR A CA 1
ATOM 607 C C . TYR A 1 84 ? -0.985 -1.195 6.727 1.00 97.38 84 TYR A C 1
ATOM 609 O O . TYR A 1 84 ? -0.876 -1.192 5.502 1.00 97.38 84 TYR A O 1
ATOM 617 N N . ALA A 1 85 ? -0.098 -1.818 7.506 1.00 96.62 85 ALA A N 1
ATOM 618 C CA . ALA A 1 85 ? 1.160 -2.366 7.012 1.00 96.62 85 ALA A CA 1
ATOM 619 C C . ALA A 1 85 ? 0.940 -3.529 6.043 1.00 96.62 85 ALA A C 1
ATOM 621 O O . ALA A 1 85 ? 1.620 -3.603 5.027 1.00 96.62 85 ALA A O 1
ATOM 622 N N . TRP A 1 86 ? -0.028 -4.411 6.311 1.00 97.19 86 TRP A N 1
ATOM 623 C CA . TRP A 1 86 ? -0.300 -5.547 5.433 1.00 97.19 86 TRP A CA 1
ATOM 624 C C . TRP A 1 86 ? -0.675 -5.127 3.997 1.00 97.19 86 TRP A C 1
ATOM 626 O O . TRP A 1 86 ? 0.027 -5.554 3.075 1.00 97.19 86 TRP A O 1
ATOM 636 N N . PRO A 1 87 ? -1.687 -4.262 3.755 1.00 97.38 87 PRO A N 1
ATOM 637 C CA . PRO A 1 87 ? -1.963 -3.790 2.399 1.00 97.38 87 PRO A CA 1
ATOM 638 C C . PRO A 1 87 ? -0.841 -2.899 1.841 1.00 97.38 87 PRO A C 1
ATOM 640 O O . PRO A 1 87 ? -0.555 -2.978 0.649 1.00 97.38 87 PRO A O 1
ATOM 643 N N . ALA A 1 88 ? -0.141 -2.119 2.674 1.00 97.81 88 ALA A N 1
ATOM 644 C CA . ALA A 1 88 ? 0.987 -1.304 2.214 1.00 97.81 88 ALA A CA 1
ATOM 645 C C . ALA A 1 88 ? 2.146 -2.168 1.686 1.00 97.81 88 ALA A C 1
ATOM 647 O O . ALA A 1 88 ? 2.755 -1.838 0.670 1.00 97.81 88 ALA A O 1
ATOM 648 N N . CYS A 1 89 ? 2.416 -3.322 2.304 1.00 97.31 89 CYS A N 1
ATOM 649 C CA . CYS A 1 89 ? 3.408 -4.270 1.801 1.00 97.31 89 CYS A CA 1
ATOM 650 C C . CYS A 1 89 ? 3.054 -4.800 0.403 1.00 97.31 89 CYS A C 1
ATOM 652 O O . CYS A 1 89 ? 3.964 -5.083 -0.379 1.00 97.31 89 CYS A O 1
ATOM 654 N N . LEU A 1 90 ? 1.768 -4.917 0.046 1.00 98.06 90 LEU A N 1
ATOM 655 C CA . LEU A 1 90 ? 1.345 -5.358 -1.291 1.00 98.06 90 LEU A CA 1
ATOM 656 C C . LEU A 1 90 ? 1.710 -4.343 -2.384 1.00 98.06 90 LEU A C 1
ATOM 658 O O . LEU A 1 90 ? 2.002 -4.756 -3.507 1.00 98.06 90 LEU A O 1
ATOM 662 N N . LEU A 1 91 ? 1.798 -3.050 -2.046 1.00 98.31 91 LEU A N 1
ATOM 663 C CA . LEU A 1 91 ? 2.250 -1.997 -2.966 1.00 98.31 91 LEU A CA 1
ATOM 664 C C . LEU A 1 91 ? 3.680 -2.234 -3.477 1.00 98.31 91 LEU A C 1
ATOM 666 O O . LEU A 1 91 ? 4.017 -1.861 -4.596 1.00 98.31 91 LEU A O 1
ATOM 670 N N . ILE A 1 92 ? 4.520 -2.874 -2.661 1.00 97.88 92 ILE A N 1
ATOM 671 C CA . ILE A 1 92 ? 5.918 -3.171 -2.994 1.00 97.88 92 ILE A CA 1
ATOM 672 C C . ILE A 1 92 ? 6.068 -4.607 -3.493 1.00 97.88 92 ILE A C 1
ATOM 674 O O . ILE A 1 92 ? 6.667 -4.864 -4.537 1.00 97.88 92 ILE A O 1
ATOM 678 N N . THR A 1 93 ? 5.515 -5.563 -2.747 1.00 97.00 93 THR A N 1
ATOM 679 C CA . THR A 1 93 ? 5.751 -6.994 -2.977 1.00 97.00 93 THR A CA 1
ATOM 680 C C . THR A 1 93 ? 5.113 -7.516 -4.257 1.00 97.00 93 THR A C 1
ATOM 682 O O . THR A 1 93 ? 5.693 -8.398 -4.888 1.00 97.00 93 THR A O 1
ATOM 685 N N . VAL A 1 94 ? 3.967 -6.976 -4.687 1.00 98.25 94 VAL A N 1
ATOM 686 C CA . VAL A 1 94 ? 3.299 -7.451 -5.907 1.00 98.25 94 VAL A CA 1
ATOM 687 C C . VAL A 1 94 ? 4.054 -7.015 -7.174 1.00 98.25 94 VAL A C 1
ATOM 689 O O . VAL A 1 94 ? 4.399 -7.899 -7.965 1.00 98.25 94 VAL A O 1
ATOM 692 N N . PRO A 1 95 ? 4.411 -5.725 -7.374 1.00 98.25 95 PRO A N 1
ATOM 693 C CA . PRO A 1 95 ? 5.268 -5.322 -8.496 1.00 98.25 95 PRO A CA 1
ATOM 694 C C . PRO A 1 95 ? 6.637 -6.012 -8.480 1.00 98.25 95 PRO A C 1
ATOM 696 O O . PRO A 1 95 ? 7.140 -6.423 -9.531 1.00 98.25 95 PRO A O 1
ATOM 699 N N . TRP A 1 96 ? 7.206 -6.215 -7.286 1.00 97.69 96 TRP A N 1
ATOM 700 C CA . TRP A 1 96 ? 8.452 -6.955 -7.109 1.00 97.69 96 TRP A CA 1
ATOM 701 C C . TRP A 1 96 ? 8.339 -8.388 -7.629 1.00 97.69 96 TRP A C 1
ATOM 703 O O . TRP A 1 96 ? 9.152 -8.829 -8.442 1.00 97.69 96 TRP A O 1
ATOM 713 N N . PHE A 1 97 ? 7.329 -9.120 -7.161 1.00 97.06 97 PHE A N 1
ATOM 714 C CA . PHE A 1 97 ? 7.156 -10.536 -7.459 1.00 97.06 97 PHE A CA 1
ATOM 715 C C . PHE A 1 97 ? 6.812 -10.777 -8.931 1.00 97.06 97 PHE A C 1
ATOM 717 O O . PHE A 1 97 ? 7.390 -11.665 -9.555 1.00 97.06 97 PHE A O 1
ATOM 724 N N . LEU A 1 98 ? 5.901 -9.978 -9.495 1.00 97.69 98 LEU A N 1
ATOM 725 C CA . LEU A 1 98 ? 5.403 -10.182 -10.857 1.00 97.69 98 LEU A CA 1
ATOM 726 C C . LEU A 1 98 ? 6.349 -9.646 -11.931 1.00 97.69 98 LEU A C 1
ATOM 728 O O . LEU A 1 98 ? 6.454 -10.239 -13.005 1.00 97.69 98 LEU A O 1
ATOM 732 N N . HIS A 1 99 ? 7.018 -8.524 -11.660 1.00 97.25 99 HIS A N 1
ATOM 733 C CA . HIS A 1 99 ? 7.737 -7.779 -12.694 1.00 97.25 99 HIS A CA 1
ATOM 734 C C . HIS A 1 99 ? 9.185 -7.455 -12.340 1.00 97.25 99 HIS A C 1
ATOM 736 O O . HIS A 1 99 ? 9.863 -6.855 -13.161 1.00 97.25 99 HIS A O 1
ATOM 742 N N . ARG A 1 100 ? 9.683 -7.850 -11.158 1.00 97.94 100 ARG A N 1
ATOM 743 C CA . ARG A 1 100 ? 11.024 -7.469 -10.674 1.00 97.94 100 ARG A CA 1
ATOM 744 C C . ARG A 1 100 ? 11.216 -5.946 -10.656 1.00 97.94 100 ARG A C 1
ATOM 746 O O . ARG A 1 100 ? 12.278 -5.436 -11.010 1.00 97.94 100 ARG A O 1
ATOM 753 N N . ARG A 1 101 ? 10.179 -5.227 -10.216 1.00 98.44 101 ARG A N 1
ATOM 754 C CA . ARG A 1 101 ? 10.187 -3.768 -10.045 1.00 98.44 101 ARG A CA 1
ATOM 755 C C . ARG A 1 101 ? 9.976 -3.404 -8.584 1.00 98.44 101 ARG A C 1
ATOM 757 O O . ARG A 1 101 ? 9.082 -3.954 -7.950 1.00 98.44 101 ARG A O 1
ATOM 764 N N . VAL A 1 102 ? 10.766 -2.470 -8.063 1.00 98.44 102 VAL A N 1
ATOM 765 C CA . VAL A 1 102 ? 10.610 -1.924 -6.704 1.00 98.44 102 VAL A CA 1
ATOM 766 C C . VAL A 1 102 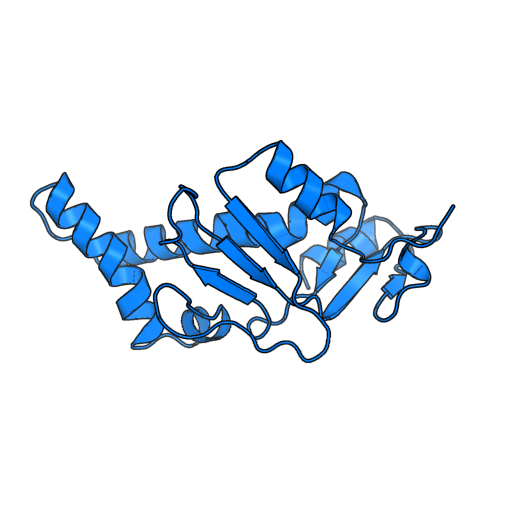? 10.098 -0.496 -6.812 1.00 98.44 102 VAL A C 1
ATOM 768 O O . VAL A 1 102 ? 10.893 0.389 -7.118 1.00 98.44 102 VAL A O 1
ATOM 771 N N . PRO A 1 103 ? 8.807 -0.227 -6.599 1.00 97.94 103 PRO A N 1
ATOM 772 C CA . PRO A 1 103 ? 8.311 1.141 -6.571 1.00 97.94 103 PRO A CA 1
ATOM 773 C C . PRO A 1 103 ? 8.837 1.873 -5.336 1.00 97.94 103 PRO A C 1
ATOM 775 O O . PRO A 1 103 ? 8.925 1.279 -4.264 1.00 97.94 103 PRO A O 1
ATOM 778 N N . TYR A 1 104 ? 9.128 3.163 -5.471 1.00 96.75 104 TYR A N 1
ATOM 779 C CA . TYR A 1 104 ? 9.418 4.030 -4.334 1.00 96.75 104 TYR A CA 1
ATOM 780 C C . TYR A 1 104 ? 8.168 4.833 -3.961 1.00 96.75 104 TYR A C 1
ATOM 782 O O . TYR A 1 104 ? 7.557 5.476 -4.816 1.00 96.75 104 TYR A O 1
ATOM 790 N N . TYR A 1 105 ? 7.782 4.796 -2.685 1.00 96.19 105 TYR A N 1
ATOM 791 C CA . TYR A 1 105 ? 6.632 5.534 -2.162 1.00 96.19 105 TYR A CA 1
ATOM 792 C C . TYR A 1 105 ? 7.035 6.363 -0.941 1.00 96.19 105 TYR A C 1
ATOM 794 O O . TYR A 1 105 ? 7.096 5.826 0.169 1.00 96.19 105 TYR A O 1
ATOM 802 N N . PRO A 1 106 ? 7.245 7.681 -1.098 1.00 94.94 106 PRO A N 1
ATOM 803 C CA . PRO A 1 106 ? 7.251 8.591 0.038 1.00 94.94 106 PRO A CA 1
ATOM 804 C C . PRO A 1 106 ? 5.973 8.422 0.873 1.00 94.94 106 PRO A C 1
ATOM 806 O O . PRO A 1 106 ? 4.887 8.235 0.322 1.00 94.94 106 PRO A O 1
ATOM 809 N N . ALA A 1 107 ? 6.057 8.553 2.201 1.00 94.50 107 ALA A N 1
ATOM 810 C CA . ALA A 1 107 ? 4.875 8.440 3.070 1.00 94.50 107 ALA A CA 1
ATOM 811 C C . ALA A 1 107 ? 3.789 9.492 2.746 1.00 94.50 107 ALA A C 1
ATOM 813 O O . ALA A 1 107 ? 2.608 9.287 3.006 1.00 94.50 107 ALA A O 1
ATOM 814 N N . THR A 1 108 ? 4.169 10.611 2.129 1.00 95.19 108 THR A N 1
ATOM 815 C CA . THR A 1 108 ? 3.253 11.654 1.638 1.00 95.19 108 THR A CA 1
ATOM 816 C C . THR A 1 108 ? 2.508 11.262 0.357 1.00 95.19 108 THR A C 1
ATOM 818 O O . THR A 1 108 ? 1.584 11.959 -0.058 1.00 95.19 108 THR A O 1
ATOM 821 N N . HIS A 1 109 ? 2.907 10.170 -0.300 1.00 96.81 109 HIS A N 1
ATOM 822 C CA . HIS A 1 109 ? 2.364 9.705 -1.577 1.00 96.81 109 HIS A CA 1
ATOM 823 C C . HIS A 1 109 ? 1.432 8.497 -1.439 1.00 96.81 109 HIS A C 1
ATOM 825 O O . HIS A 1 109 ? 1.037 7.918 -2.451 1.00 96.81 109 HIS A O 1
ATOM 831 N N . VAL A 1 110 ? 1.076 8.109 -0.214 1.00 98.31 110 VAL A N 1
ATOM 832 C CA . VAL A 1 110 ? 0.179 6.984 0.057 1.00 98.31 110 VAL A CA 1
ATOM 833 C C . VAL A 1 110 ? -0.960 7.460 0.950 1.00 98.31 110 VAL A C 1
ATOM 835 O O . VAL A 1 110 ? -0.731 7.908 2.072 1.00 98.31 110 VAL A O 1
ATOM 838 N N . SER A 1 111 ? -2.190 7.320 0.462 1.00 98.44 111 SER A N 1
ATOM 839 C CA . SER A 1 111 ? -3.413 7.503 1.245 1.00 98.44 111 SER A CA 1
ATOM 840 C C . SER A 1 111 ? -4.163 6.182 1.346 1.00 98.44 111 SER A C 1
ATOM 842 O O . SER A 1 111 ? -4.248 5.431 0.373 1.00 98.44 111 SER A O 1
ATOM 844 N N . PHE A 1 112 ? -4.742 5.908 2.511 1.00 98.44 112 PHE A N 1
ATOM 845 C CA . PHE A 1 112 ? -5.470 4.677 2.801 1.00 98.44 112 PHE A CA 1
ATOM 846 C C . PHE A 1 112 ? -6.865 4.981 3.347 1.00 98.44 112 PHE A C 1
ATOM 848 O O . PHE A 1 112 ? -7.031 5.861 4.187 1.00 98.44 112 PHE A O 1
ATOM 855 N N . ASP A 1 113 ? -7.864 4.243 2.875 1.00 97.50 113 ASP A N 1
ATOM 856 C CA . ASP A 1 113 ? -9.237 4.280 3.370 1.00 97.50 113 ASP A CA 1
ATOM 857 C C . ASP A 1 113 ? -9.725 2.852 3.610 1.00 97.50 113 ASP A C 1
ATOM 859 O O . ASP A 1 113 ? -10.122 2.124 2.697 1.00 97.50 113 ASP A O 1
ATOM 863 N N . ARG A 1 114 ? -9.708 2.470 4.884 1.00 94.94 114 ARG A N 1
ATOM 864 C CA . ARG A 1 114 ? -10.172 1.175 5.396 1.00 94.94 114 ARG A CA 1
ATOM 865 C C . ARG A 1 114 ? -11.693 1.047 5.510 1.00 94.94 114 ARG A C 1
ATOM 867 O O . ARG A 1 114 ? -12.183 0.027 5.983 1.00 94.94 114 ARG A O 1
ATOM 874 N N . THR A 1 115 ? -12.440 2.099 5.181 1.00 93.81 115 THR A N 1
ATOM 875 C CA . THR A 1 115 ? -13.902 2.167 5.340 1.00 93.81 115 THR A CA 1
ATOM 876 C C . THR A 1 115 ? -14.646 2.082 4.010 1.00 93.81 115 THR A C 1
ATOM 878 O O . THR A 1 115 ? -15.875 2.161 3.981 1.00 93.81 115 THR A O 1
ATOM 881 N N . ALA A 1 116 ? -13.916 1.910 2.906 1.00 94.19 116 ALA A N 1
ATOM 882 C CA . ALA A 1 116 ? -14.488 1.834 1.574 1.00 94.19 116 ALA A CA 1
ATOM 883 C C . ALA A 1 116 ? -15.501 0.684 1.451 1.00 94.19 116 ALA A C 1
ATOM 885 O O . ALA A 1 116 ? -15.188 -0.487 1.670 1.00 94.19 116 ALA A O 1
ATOM 886 N N . ALA A 1 117 ? -16.733 1.029 1.075 1.00 92.81 117 ALA A N 1
ATOM 887 C CA . ALA A 1 117 ? -17.811 0.063 0.920 1.00 92.81 117 ALA A CA 1
ATOM 888 C C . ALA A 1 117 ? -17.463 -1.000 -0.136 1.00 92.81 117 ALA A C 1
ATOM 890 O O . ALA A 1 117 ? -16.969 -0.679 -1.215 1.00 92.81 117 ALA A O 1
ATOM 891 N N . GLY A 1 118 ? -17.744 -2.267 0.177 1.00 94.44 118 GLY A N 1
ATOM 892 C CA . GLY A 1 118 ? -17.481 -3.400 -0.717 1.00 94.44 118 GLY A CA 1
ATOM 893 C C . GLY A 1 118 ? -16.032 -3.899 -0.726 1.00 94.44 118 GLY A C 1
ATOM 894 O O . GLY A 1 118 ? -15.767 -4.930 -1.334 1.00 94.44 118 GLY A O 1
ATOM 895 N N . LEU A 1 119 ? -15.112 -3.230 -0.022 1.00 96.25 119 LEU A N 1
ATOM 896 C CA . LEU A 1 119 ? -13.703 -3.613 0.068 1.00 96.25 119 LEU A CA 1
ATOM 897 C C . LEU A 1 119 ? -13.364 -3.956 1.519 1.00 96.25 119 LEU A C 1
ATOM 899 O O . LEU A 1 119 ? -13.145 -3.069 2.338 1.00 96.25 119 LEU A O 1
ATOM 903 N N . ALA A 1 120 ? -13.330 -5.249 1.850 1.00 95.12 120 ALA A N 1
ATOM 904 C CA . ALA A 1 120 ? -13.145 -5.700 3.233 1.00 95.12 120 ALA A CA 1
ATOM 905 C C . ALA A 1 120 ? -11.813 -5.243 3.863 1.00 95.12 120 ALA A C 1
ATOM 907 O O . ALA A 1 120 ? -11.726 -5.127 5.084 1.00 95.12 120 ALA A O 1
ATOM 908 N N . VAL A 1 121 ? -10.787 -4.982 3.046 1.00 96.25 121 VAL A N 1
ATOM 909 C CA . VAL A 1 121 ? -9.493 -4.435 3.490 1.00 96.25 121 VAL A CA 1
ATOM 910 C C . VAL A 1 121 ? -9.428 -2.921 3.290 1.00 96.25 121 VAL A C 1
ATOM 912 O O . VAL A 1 121 ? -8.788 -2.223 4.074 1.00 96.25 121 VAL A O 1
ATOM 915 N N . GLY A 1 122 ? -10.116 -2.406 2.271 1.00 97.19 122 GLY A N 1
ATOM 916 C CA . GLY A 1 122 ? -10.207 -0.984 1.965 1.00 97.19 122 GLY A CA 1
ATOM 917 C C . GLY A 1 122 ? -9.614 -0.637 0.607 1.00 97.19 122 GLY A C 1
ATOM 918 O O . GLY A 1 122 ? -9.518 -1.474 -0.291 1.00 97.19 122 GLY A O 1
ATOM 919 N N . ARG A 1 123 ? -9.219 0.623 0.444 1.00 98.31 123 ARG A N 1
ATOM 920 C CA . ARG A 1 123 ? -8.607 1.135 -0.784 1.00 98.31 123 ARG A CA 1
ATOM 921 C C . ARG A 1 123 ? -7.399 2.011 -0.501 1.00 98.31 123 ARG A C 1
ATOM 923 O O . ARG A 1 123 ? -7.337 2.679 0.529 1.00 98.31 123 ARG A O 1
ATOM 930 N N . MET A 1 124 ? -6.471 2.034 -1.447 1.00 98.69 124 MET A N 1
ATOM 931 C CA . MET A 1 124 ? -5.281 2.873 -1.426 1.00 98.69 124 MET A CA 1
ATOM 932 C C . MET A 1 124 ? -5.236 3.771 -2.655 1.00 98.69 124 MET A C 1
ATOM 934 O O . MET A 1 124 ? -5.573 3.343 -3.755 1.00 98.69 124 MET A O 1
ATOM 938 N N . ALA A 1 125 ? -4.798 5.008 -2.457 1.00 98.56 125 ALA A N 1
ATOM 939 C CA . ALA A 1 125 ? -4.442 5.931 -3.522 1.00 98.56 125 ALA A CA 1
ATOM 940 C C . ALA A 1 125 ? -2.947 6.222 -3.404 1.00 98.56 125 ALA A C 1
ATOM 942 O O . ALA A 1 125 ? -2.483 6.613 -2.330 1.00 98.56 125 ALA A O 1
ATOM 943 N N . VAL A 1 126 ? -2.195 5.978 -4.474 1.00 98.44 1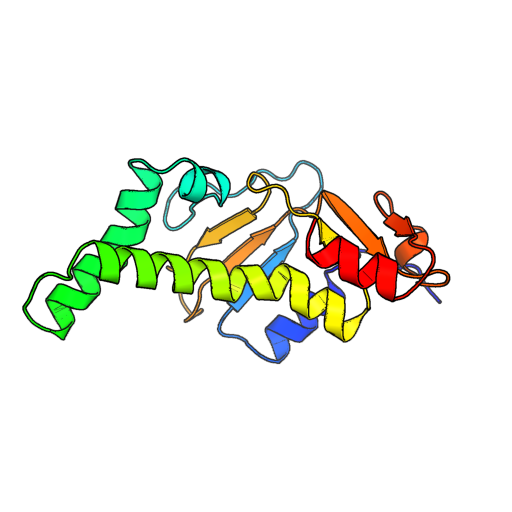26 VAL A N 1
ATOM 944 C CA . VAL A 1 126 ? -0.730 5.980 -4.435 1.00 98.44 126 VAL A CA 1
ATOM 945 C C . VAL A 1 126 ? -0.131 6.771 -5.583 1.00 98.44 126 VAL A C 1
ATOM 947 O O . VAL A 1 126 ? -0.672 6.783 -6.683 1.00 98.44 126 VAL A O 1
ATOM 950 N N . ARG A 1 127 ? 1.021 7.397 -5.346 1.00 96.31 127 ARG A N 1
ATOM 951 C CA . ARG A 1 127 ? 1.825 8.041 -6.390 1.00 96.31 127 ARG A CA 1
ATOM 952 C C . ARG A 1 127 ? 3.275 7.555 -6.307 1.00 96.31 127 ARG A C 1
ATOM 954 O O . ARG A 1 127 ? 4.008 8.041 -5.445 1.00 96.31 127 ARG A O 1
ATOM 961 N N . PRO A 1 128 ? 3.706 6.608 -7.157 1.00 95.31 128 PRO A N 1
ATOM 962 C CA . PRO A 1 128 ? 5.104 6.193 -7.179 1.00 95.31 128 PRO A CA 1
ATOM 963 C C . PRO A 1 128 ? 6.001 7.397 -7.478 1.00 95.31 128 PRO A C 1
ATOM 965 O O . PRO A 1 128 ? 5.704 8.177 -8.382 1.00 95.31 128 PRO A O 1
ATOM 968 N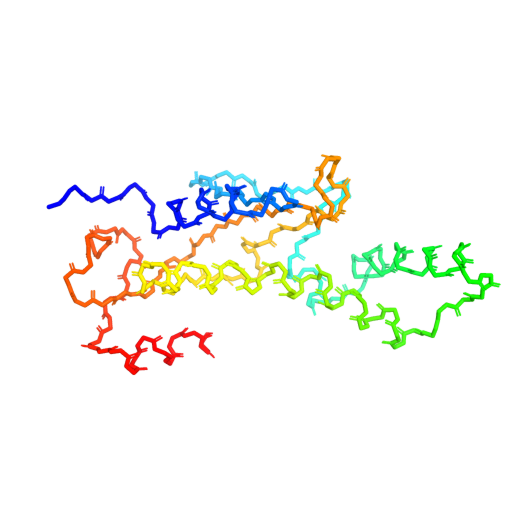 N . ASP A 1 129 ? 7.098 7.541 -6.743 1.00 94.81 129 ASP A N 1
ATOM 969 C CA . ASP A 1 129 ? 8.129 8.554 -6.995 1.00 94.81 129 ASP A CA 1
ATOM 970 C C . ASP A 1 129 ? 9.372 7.891 -7.608 1.00 94.81 129 ASP A C 1
ATOM 972 O O . ASP A 1 129 ? 10.487 7.939 -7.095 1.00 94.81 129 ASP A O 1
ATOM 976 N N . GLY A 1 130 ? 9.133 7.165 -8.701 1.00 96.25 130 GLY A N 1
ATOM 977 C CA . GLY A 1 130 ? 10.122 6.315 -9.357 1.00 96.25 130 GLY A CA 1
ATOM 978 C C . GLY A 1 130 ? 10.093 4.858 -8.892 1.00 96.25 130 GLY A C 1
ATOM 979 O O . GLY A 1 130 ? 9.246 4.431 -8.102 1.00 96.25 130 GLY A O 1
ATOM 980 N N . PHE A 1 131 ? 10.995 4.059 -9.458 1.00 98.25 131 PHE A N 1
ATOM 981 C CA . PHE A 1 131 ? 11.107 2.631 -9.168 1.00 98.25 131 PHE A CA 1
ATOM 982 C C . PHE A 1 131 ? 12.472 2.072 -9.586 1.00 98.25 131 PHE A C 1
ATOM 984 O O . PHE A 1 131 ? 13.099 2.586 -10.511 1.00 98.25 131 PHE A O 1
ATOM 991 N N . ALA A 1 132 ? 12.923 0.989 -8.953 1.00 98.56 132 ALA A N 1
ATOM 992 C CA . ALA A 1 132 ? 14.079 0.218 -9.402 1.00 98.56 132 ALA A CA 1
ATOM 993 C C . ALA A 1 132 ? 13.662 -0.949 -10.313 1.00 98.56 132 ALA A C 1
ATOM 995 O O . ALA A 1 132 ? 12.635 -1.582 -10.069 1.00 98.56 132 ALA A O 1
ATOM 996 N N . CYS A 1 133 ? 14.458 -1.261 -11.339 1.00 98.50 133 CYS A N 1
ATOM 997 C CA . CYS A 1 133 ? 14.264 -2.424 -12.217 1.00 98.50 133 CYS A CA 1
ATOM 998 C C . CYS A 1 133 ? 15.602 -2.987 -12.719 1.00 98.50 133 CYS A C 1
ATOM 1000 O O . CYS A 1 133 ? 16.651 -2.361 -12.559 1.00 98.50 133 CYS A O 1
ATOM 1002 N N . LEU A 1 134 ? 15.569 -4.180 -13.315 1.00 98.44 134 LEU A N 1
ATOM 1003 C CA . LEU A 1 134 ? 16.754 -4.837 -13.875 1.00 98.44 134 LEU A CA 1
ATOM 1004 C C . LEU A 1 134 ? 17.066 -4.358 -15.303 1.00 98.44 134 LEU A C 1
ATOM 1006 O O . LEU A 1 134 ? 16.175 -3.864 -16.004 1.00 98.44 134 LEU A O 1
ATOM 1010 N N . PRO A 1 135 ? 18.310 -4.550 -15.786 1.00 97.75 135 PRO A N 1
ATOM 1011 C CA . PRO A 1 135 ? 18.659 -4.248 -17.164 1.00 97.75 135 PRO A CA 1
ATOM 1012 C C . PRO A 1 135 ? 17.788 -5.060 -18.129 1.00 97.75 135 PRO A C 1
ATOM 1014 O O . PRO A 1 135 ? 17.610 -6.265 -17.965 1.00 97.75 135 PRO A O 1
ATOM 1017 N N . GLY A 1 136 ? 17.249 -4.393 -19.149 1.00 95.62 136 GLY A N 1
ATOM 1018 C CA . GLY A 1 136 ? 16.370 -5.018 -20.141 1.00 95.62 136 GLY A CA 1
ATOM 1019 C C . GLY A 1 136 ? 14.885 -5.063 -19.765 1.00 95.62 136 GLY A C 1
ATOM 1020 O O . GLY A 1 136 ? 14.088 -5.505 -20.594 1.00 95.62 136 GLY A O 1
ATOM 1021 N N . ASP A 1 137 ? 14.483 -4.577 -18.583 1.00 97.31 137 ASP A N 1
ATOM 1022 C CA . ASP A 1 137 ? 13.062 -4.375 -18.277 1.00 97.31 137 ASP A CA 1
ATOM 1023 C C . ASP A 1 137 ? 12.451 -3.356 -19.266 1.00 97.31 137 ASP A C 1
ATOM 1025 O O . ASP A 1 137 ? 12.992 -2.258 -19.424 1.00 97.31 137 ASP A O 1
ATOM 1029 N N . PRO A 1 138 ? 11.318 -3.661 -19.931 1.00 95.94 138 PRO A N 1
ATOM 1030 C CA . PRO A 1 138 ? 10.644 -2.716 -20.824 1.00 95.94 138 PRO A CA 1
ATOM 1031 C C . PRO A 1 138 ? 10.273 -1.370 -20.180 1.00 95.94 138 PRO A C 1
ATOM 1033 O O . PRO A 1 138 ? 10.220 -0.355 -20.873 1.00 95.94 138 PRO A O 1
ATOM 1036 N N . ALA A 1 139 ? 10.018 -1.343 -18.869 1.00 96.31 139 ALA A N 1
ATOM 1037 C CA . ALA A 1 139 ? 9.728 -0.129 -18.115 1.00 96.31 139 ALA A CA 1
ATOM 1038 C C . ALA A 1 139 ? 10.967 0.740 -17.879 1.00 96.31 139 ALA A C 1
ATOM 1040 O O . ALA A 1 139 ? 10.803 1.894 -17.507 1.00 96.31 139 ALA A O 1
ATOM 1041 N N . ALA A 1 140 ? 12.190 0.266 -18.143 1.00 97.06 140 ALA A N 1
ATOM 1042 C CA . ALA A 1 140 ? 13.408 1.063 -17.960 1.00 97.06 140 ALA A CA 1
ATOM 1043 C C . ALA A 1 140 ? 13.428 2.367 -18.789 1.00 97.06 140 ALA A C 1
ATOM 1045 O O . ALA A 1 140 ? 14.208 3.267 -18.496 1.00 97.06 140 ALA A O 1
ATOM 1046 N N . ALA A 1 141 ? 12.572 2.479 -19.812 1.00 95.50 141 ALA A N 1
ATOM 1047 C CA . ALA A 1 141 ? 12.382 3.695 -20.603 1.00 95.50 141 ALA A CA 1
ATOM 1048 C C . ALA A 1 141 ? 11.429 4.729 -19.961 1.00 95.50 141 ALA A C 1
ATOM 1050 O O . ALA A 1 141 ? 11.286 5.830 -20.491 1.00 95.50 141 ALA A O 1
ATOM 1051 N N . LEU A 1 142 ? 10.754 4.389 -18.858 1.00 95.12 142 LEU A N 1
ATOM 1052 C CA . LEU A 1 142 ? 9.861 5.296 -18.138 1.00 95.12 142 LEU A CA 1
ATOM 1053 C C . LEU A 1 142 ? 10.638 6.323 -17.311 1.00 95.12 142 LEU A C 1
ATOM 1055 O O . LEU A 1 142 ? 11.714 6.052 -16.777 1.00 95.12 142 LEU A O 1
ATOM 1059 N N . SER A 1 143 ? 10.047 7.506 -17.144 1.00 92.12 143 SER A N 1
ATOM 1060 C CA . SER A 1 143 ? 10.556 8.512 -16.212 1.00 92.12 143 SER A CA 1
ATOM 1061 C C . SER A 1 143 ? 10.583 7.964 -14.783 1.00 92.12 143 SER A C 1
ATOM 1063 O O . SER A 1 143 ? 9.617 7.345 -14.340 1.00 92.12 143 SER A O 1
ATOM 1065 N N . GLY A 1 144 ? 11.672 8.218 -14.055 1.00 93.44 144 GLY A N 1
ATOM 1066 C CA . GLY A 1 144 ? 11.845 7.736 -12.681 1.00 93.44 144 GLY A CA 1
ATOM 1067 C C . GLY A 1 144 ? 12.335 6.287 -12.568 1.00 93.44 144 GLY A C 1
ATOM 1068 O O . GLY A 1 144 ? 12.449 5.780 -11.453 1.00 93.44 144 GLY A O 1
ATOM 1069 N N . ALA A 1 145 ? 12.649 5.618 -13.685 1.00 97.75 145 ALA A N 1
ATOM 1070 C CA . ALA A 1 145 ? 13.284 4.305 -13.663 1.00 97.75 145 ALA A CA 1
ATOM 1071 C C . ALA A 1 145 ? 14.748 4.396 -13.193 1.00 97.75 145 ALA A C 1
ATOM 1073 O O . ALA A 1 145 ? 15.574 5.092 -13.787 1.00 97.75 145 ALA A O 1
ATOM 1074 N N . ARG A 1 146 ? 15.089 3.631 -12.154 1.00 98.19 146 ARG A N 1
ATOM 1075 C CA . ARG A 1 146 ? 16.458 3.382 -11.688 1.00 98.19 146 ARG A CA 1
ATOM 1076 C C . ARG A 1 146 ? 16.862 1.963 -12.078 1.00 98.19 146 ARG A C 1
ATOM 1078 O O . ARG A 1 146 ? 16.439 0.994 -11.454 1.00 98.19 146 ARG A O 1
ATOM 1085 N N . VAL A 1 147 ? 17.686 1.826 -13.113 1.00 98.44 147 VAL A N 1
ATOM 1086 C CA . VAL A 1 147 ? 18.202 0.510 -13.517 1.00 98.44 147 VAL A CA 1
ATOM 1087 C C . VAL A 1 147 ? 19.331 0.107 -12.570 1.00 98.44 147 VAL A C 1
ATOM 1089 O O . VAL A 1 147 ? 20.361 0.778 -12.510 1.00 98.44 147 VAL A O 1
ATOM 1092 N N . VAL A 1 148 ? 19.133 -0.972 -11.818 1.00 98.50 148 VAL A N 1
ATOM 1093 C CA . VAL A 1 148 ? 20.142 -1.539 -10.909 1.00 98.50 148 VAL A CA 1
ATOM 1094 C C . VAL A 1 148 ? 20.907 -2.670 -11.608 1.00 98.50 148 VAL A C 1
ATOM 1096 O O . VAL A 1 148 ? 20.361 -3.283 -12.523 1.00 98.50 148 VAL A O 1
ATOM 1099 N N . PRO A 1 149 ? 22.169 -2.950 -11.237 1.00 97.75 149 PRO A N 1
ATOM 1100 C CA . PRO A 1 149 ? 23.029 -3.836 -12.026 1.00 97.75 149 PRO A CA 1
ATOM 1101 C C . PRO A 1 149 ? 22.626 -5.317 -11.982 1.00 97.75 149 PRO A C 1
ATOM 1103 O O . PRO A 1 149 ? 22.851 -6.029 -12.960 1.00 97.75 149 PRO A O 1
ATOM 1106 N N . ASP A 1 150 ? 22.044 -5.789 -10.877 1.00 97.69 150 ASP A N 1
ATOM 1107 C CA . ASP A 1 150 ? 21.738 -7.204 -10.664 1.00 97.69 150 ASP A CA 1
ATOM 1108 C C . ASP A 1 150 ? 20.580 -7.425 -9.673 1.00 97.69 150 ASP A C 1
ATOM 1110 O O . ASP A 1 150 ? 20.010 -6.488 -9.104 1.00 97.69 150 ASP A O 1
ATOM 1114 N N . GLU A 1 151 ? 20.208 -8.695 -9.481 1.00 96.81 151 GLU A N 1
ATOM 1115 C CA . GLU A 1 151 ? 19.130 -9.072 -8.567 1.00 96.81 151 GLU A CA 1
ATOM 1116 C C . GLU A 1 151 ? 19.415 -8.731 -7.102 1.00 96.81 151 GLU A C 1
ATOM 1118 O O . GLU A 1 151 ? 18.466 -8.503 -6.353 1.00 96.81 151 GLU A O 1
ATOM 1123 N N . GLU A 1 152 ? 20.675 -8.720 -6.665 1.00 97.81 152 GLU A N 1
ATOM 1124 C CA . GLU A 1 152 ? 20.995 -8.414 -5.271 1.00 97.81 152 GLU A CA 1
ATOM 1125 C C . GLU A 1 152 ? 20.830 -6.920 -5.000 1.00 97.81 152 GLU A C 1
ATOM 1127 O O . GLU A 1 152 ? 20.204 -6.540 -4.011 1.00 97.81 152 GLU A O 1
ATOM 1132 N N . ALA A 1 153 ? 21.275 -6.073 -5.929 1.00 98.00 153 ALA A N 1
ATOM 1133 C CA . ALA A 1 153 ? 21.015 -4.640 -5.891 1.00 98.00 153 ALA A CA 1
ATOM 1134 C C . ALA A 1 153 ? 19.510 -4.336 -5.938 1.00 98.00 153 ALA A C 1
ATOM 1136 O O . ALA A 1 153 ? 19.028 -3.453 -5.228 1.00 98.00 153 ALA A O 1
ATOM 1137 N N . LEU A 1 154 ? 18.741 -5.105 -6.715 1.00 97.88 154 LEU A N 1
ATOM 1138 C CA . LEU A 1 154 ? 17.286 -5.000 -6.702 1.00 97.88 154 LEU A CA 1
ATOM 1139 C C . LEU A 1 154 ? 16.735 -5.364 -5.308 1.00 97.88 154 LEU A C 1
ATOM 1141 O O . LEU A 1 154 ? 15.913 -4.631 -4.770 1.00 97.88 154 LEU A O 1
ATOM 1145 N N . ARG A 1 155 ? 17.212 -6.448 -4.672 1.00 96.69 155 ARG A N 1
ATOM 1146 C CA . ARG A 1 155 ? 16.729 -6.877 -3.337 1.00 96.69 155 ARG A CA 1
ATOM 1147 C C . ARG A 1 155 ? 17.064 -5.855 -2.262 1.00 96.69 155 ARG A C 1
ATOM 1149 O O . ARG A 1 155 ? 16.267 -5.671 -1.344 1.00 96.69 155 ARG A O 1
ATOM 1156 N N . ALA A 1 156 ? 18.219 -5.206 -2.376 1.00 97.06 156 ALA A N 1
ATOM 1157 C CA . ALA A 1 156 ? 18.603 -4.105 -1.507 1.00 97.06 156 ALA A CA 1
ATOM 1158 C C . ALA A 1 156 ? 17.607 -2.943 -1.618 1.00 97.06 156 ALA A C 1
ATOM 1160 O O . ALA A 1 156 ? 17.144 -2.466 -0.587 1.00 97.06 156 ALA A O 1
ATOM 1161 N N . ALA A 1 157 ? 17.178 -2.592 -2.835 1.00 95.75 157 ALA A N 1
ATOM 1162 C CA . ALA A 1 157 ? 16.220 -1.510 -3.062 1.00 95.75 157 ALA A CA 1
ATOM 1163 C C . ALA A 1 157 ? 14.846 -1.725 -2.393 1.00 95.75 157 ALA A C 1
ATOM 1165 O O . ALA A 1 157 ? 14.143 -0.754 -2.162 1.00 95.75 157 ALA A O 1
ATOM 1166 N N . VAL A 1 158 ? 14.451 -2.958 -2.037 1.00 92.94 158 VAL A N 1
ATOM 1167 C CA . VAL A 1 158 ? 13.209 -3.220 -1.264 1.00 92.94 158 VAL A CA 1
ATOM 1168 C C . VAL A 1 158 ? 13.303 -2.706 0.180 1.00 92.94 158 VAL A C 1
ATOM 1170 O O . VAL A 1 158 ? 12.286 -2.543 0.848 1.00 92.94 158 VAL A O 1
ATOM 1173 N N . ARG A 1 159 ? 14.524 -2.526 0.693 1.00 89.56 159 ARG A N 1
ATOM 1174 C CA . ARG A 1 159 ? 14.815 -2.160 2.088 1.00 89.56 159 ARG A CA 1
ATOM 1175 C C . ARG A 1 159 ? 15.222 -0.689 2.239 1.00 89.56 159 ARG A C 1
ATOM 1177 O O . ARG A 1 159 ? 15.562 -0.289 3.350 1.00 89.56 159 ARG A O 1
ATOM 1184 N N . GLU A 1 160 ? 15.240 0.053 1.133 1.00 82.75 160 GLU A N 1
ATOM 1185 C CA . GLU A 1 160 ? 15.533 1.491 1.032 1.00 82.75 160 GLU A CA 1
ATOM 1186 C C . GLU A 1 160 ? 14.229 2.298 1.044 1.00 82.75 160 GLU A C 1
ATOM 1188 O O . GLU A 1 160 ? 14.198 3.336 1.741 1.00 82.75 160 GLU A O 1
#

Secondary structure (DSSP, 8-state):
-PPPS-SSHHHHHHHHHH-TTEEEEEPPTTPPPP-STTEEEHHHHHH-THHHHHHHHHHHHHHHHHHSSPPPHHHHHHHHHHHHHHHHHHHHHHHHHHHS-EE---GGGEEEETT-TT-SSEEEEE----EEE-TT-GGGGSTTEEE-SSHHHHHHHTT-

pLDDT: mean 95.65, std 4.41, range [61.56, 98.69]

Sequence (160 aa):
MPVPGSAVADAYARLAEAFPALAVTELGTGEAAPTGGGWVAASALAEGGSELERFLAWDDTQVLRDYGQQGRPDVIASFGLHRYAWPACLLITVPWFLHRRVPYYPATHVSFDRTAAGLAVGRMAVRPDGFACLPGDPAAALSGARVVPDEEALRAAVRE

Foldseek 3Di:
DAQDPDLCPVLQVVCCVVAVLEHEAEADDPRDDDDDDQKDQLVDCVVDDPRVVVLLVVVQVVCCVVPVDGDDPVVSNVVSCCLPVVVVVSSAVRSCVPQVKGFAFDSRFKMWGCPDPPRPSGYIYGYTQAIEHEPPRSNCPPPRYDHDDDSVSSVVSNVD